Protein AF-I5BT59-F1 (afdb_monomer)

Mean predicted aligned error: 6.0 Å

pLDDT: mean 87.97, std 8.53, range [54.75, 97.06]

Foldseek 3Di:
DDKDKDWDADADPPRDDPPCVRIWIKIWDKDKDQPDPVQQWIWMWIWMDTVPDDIDIDIDIDRDD

Organism: NCBI:txid1189621

Secondary structure (DSSP, 8-state):
-EEEEEEE----TT-----GGG-EEEEEEEEEEEEETTTTEEEEEEEEE-TTS--EEEEEEEE--

Structure (mmCIF, N/CA/C/O backbone):
data_AF-I5BT59-F1
#
_entry.id   AF-I5BT59-F1
#
loop_
_atom_site.group_PDB
_atom_site.id
_atom_site.type_symbol
_atom_site.label_atom_id
_atom_site.label_alt_id
_atom_site.label_comp_id
_atom_site.label_asym_id
_atom_site.label_entity_id
_atom_site.label_seq_id
_atom_site.pdbx_PDB_in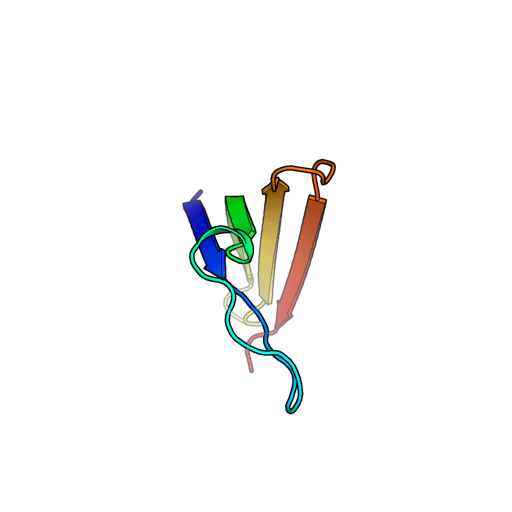s_code
_atom_site.Cartn_x
_atom_site.Cartn_y
_atom_site.Cartn_z
_atom_site.occupancy
_atom_site.B_iso_or_equiv
_atom_site.auth_seq_id
_atom_site.auth_comp_id
_atom_site.auth_asym_id
_atom_site.auth_atom_id
_atom_site.pdbx_PDB_model_num
ATOM 1 N N . MET A 1 1 ? -14.793 3.558 5.817 1.00 79.62 1 MET A N 1
ATOM 2 C CA . MET A 1 1 ? -14.442 3.152 4.440 1.00 79.62 1 MET A CA 1
ATOM 3 C C . MET A 1 1 ? -13.595 4.250 3.828 1.00 79.62 1 MET A C 1
ATOM 5 O O . MET A 1 1 ? -13.868 5.412 4.101 1.00 79.62 1 MET A O 1
ATOM 9 N N . VAL A 1 2 ? -12.560 3.898 3.075 1.00 92.62 2 VAL A N 1
ATOM 10 C CA . VAL A 1 2 ? -11.672 4.855 2.405 1.00 92.62 2 VAL A CA 1
ATOM 11 C C . VAL A 1 2 ? -11.373 4.372 0.989 1.00 92.62 2 VAL A C 1
ATOM 13 O O . VAL A 1 2 ? -11.259 3.171 0.764 1.00 92.62 2 VAL A O 1
ATOM 16 N N . GLY A 1 3 ? -11.282 5.291 0.033 1.00 95.31 3 GLY A N 1
ATOM 17 C CA . GLY A 1 3 ? -10.728 5.021 -1.294 1.00 95.31 3 GLY A CA 1
ATOM 18 C C . GLY A 1 3 ? -9.277 5.484 -1.351 1.00 95.31 3 GLY A C 1
ATOM 19 O O . GLY A 1 3 ? -8.926 6.475 -0.710 1.00 95.31 3 GLY A O 1
ATOM 20 N N . PHE A 1 4 ? -8.437 4.775 -2.095 1.00 95.38 4 PHE A N 1
ATOM 21 C CA . PHE A 1 4 ? -7.057 5.180 -2.335 1.00 95.38 4 PHE A CA 1
ATOM 22 C C . PHE A 1 4 ? -6.655 4.917 -3.784 1.00 95.38 4 PHE A C 1
ATOM 24 O O . PHE A 1 4 ? -7.175 4.019 -4.444 1.00 95.38 4 PHE A O 1
ATOM 31 N N . ALA A 1 5 ? -5.713 5.714 -4.269 1.00 96.06 5 ALA A N 1
ATOM 32 C CA . ALA A 1 5 ? -5.068 5.531 -5.556 1.00 96.06 5 ALA A CA 1
ATOM 33 C C . ALA A 1 5 ? -3.604 5.959 -5.442 1.00 96.06 5 ALA A C 1
ATOM 35 O O . ALA A 1 5 ? -3.267 6.811 -4.617 1.00 96.06 5 ALA A O 1
ATOM 36 N N . GLY A 1 6 ? -2.741 5.347 -6.243 1.00 94.50 6 GLY A N 1
ATOM 37 C CA . GLY A 1 6 ? -1.306 5.572 -6.217 1.00 94.50 6 GLY A CA 1
ATOM 38 C C . GLY A 1 6 ? -0.696 5.443 -7.603 1.00 94.50 6 GLY A C 1
ATOM 39 O O . GLY A 1 6 ? -1.130 4.630 -8.417 1.00 94.50 6 GLY A O 1
ATOM 40 N N . LEU A 1 7 ? 0.320 6.261 -7.850 1.00 95.00 7 LEU A N 1
ATOM 41 C CA . LEU A 1 7 ? 1.166 6.226 -9.035 1.00 95.00 7 LEU A CA 1
ATOM 42 C C . LEU A 1 7 ? 2.610 6.077 -8.560 1.00 95.00 7 LEU A C 1
ATOM 44 O O . LEU A 1 7 ? 3.017 6.777 -7.633 1.00 95.00 7 LEU A O 1
ATOM 48 N N . GLY A 1 8 ? 3.382 5.184 -9.170 1.00 91.62 8 GLY A N 1
ATOM 49 C CA . GLY A 1 8 ? 4.769 4.970 -8.774 1.00 91.62 8 GLY A CA 1
ATOM 50 C C . GLY A 1 8 ? 5.588 4.232 -9.820 1.00 91.62 8 GLY A C 1
ATOM 51 O O . GLY A 1 8 ? 5.066 3.436 -10.594 1.00 91.62 8 GLY A O 1
ATOM 52 N N . ALA A 1 9 ? 6.888 4.493 -9.824 1.00 90.19 9 ALA A N 1
ATOM 53 C CA . ALA A 1 9 ? 7.869 3.780 -10.627 1.00 90.19 9 ALA A CA 1
ATOM 54 C C . ALA A 1 9 ? 9.122 3.555 -9.773 1.00 90.19 9 ALA A C 1
ATOM 56 O O . ALA A 1 9 ? 9.497 4.424 -8.984 1.00 90.19 9 ALA A O 1
ATOM 57 N N . VAL A 1 10 ? 9.740 2.382 -9.902 1.00 88.12 10 VAL A N 1
ATOM 58 C CA . VAL A 1 10 ? 10.958 2.010 -9.171 1.00 88.12 10 VAL A CA 1
ATOM 59 C C . VAL A 1 10 ? 12.074 1.840 -10.193 1.00 88.12 10 VAL A C 1
ATOM 61 O O . VAL A 1 10 ? 11.946 1.021 -11.099 1.00 88.12 10 VAL A O 1
ATOM 64 N N . TYR A 1 11 ? 13.159 2.599 -10.033 1.00 88.25 11 TYR A N 1
ATOM 65 C CA . TYR A 1 11 ? 14.337 2.541 -10.901 1.00 88.25 11 TYR A CA 1
ATOM 66 C C . TYR A 1 11 ? 15.519 1.950 -10.127 1.00 88.25 11 TYR A C 1
ATOM 68 O O . TYR A 1 11 ? 15.770 2.329 -8.982 1.00 88.25 11 TYR A O 1
ATOM 76 N N . GLY A 1 12 ? 16.226 1.001 -10.742 1.00 85.12 12 GLY A N 1
ATOM 77 C CA . GLY A 1 12 ? 17.517 0.509 -10.254 1.00 85.12 12 GLY A CA 1
ATOM 78 C C . GLY A 1 12 ? 18.669 1.443 -10.642 1.00 85.12 12 GLY A C 1
ATOM 79 O O . GLY A 1 12 ? 18.466 2.374 -11.416 1.00 85.12 12 GLY A O 1
ATOM 80 N N . GLN A 1 13 ? 19.883 1.176 -10.142 1.00 83.50 13 GLN A N 1
ATOM 81 C CA . GLN A 1 13 ? 21.068 2.013 -10.420 1.00 83.50 13 GLN A CA 1
ATOM 82 C C . GLN A 1 13 ? 21.371 2.161 -11.921 1.00 83.50 13 GLN A C 1
ATOM 84 O O . GLN A 1 13 ? 21.794 3.232 -12.343 1.00 83.50 13 GLN A O 1
ATOM 89 N N . ASP A 1 14 ? 21.082 1.129 -12.719 1.00 85.12 14 ASP A N 1
ATOM 90 C CA . ASP A 1 14 ? 21.347 1.113 -14.166 1.00 85.12 14 ASP A CA 1
ATOM 91 C C . ASP A 1 14 ? 20.095 1.384 -15.021 1.00 85.12 14 ASP A C 1
ATOM 93 O O . ASP A 1 14 ? 20.144 1.326 -16.251 1.00 85.12 14 ASP A O 1
ATOM 97 N N . ALA A 1 15 ? 18.943 1.651 -14.396 1.00 81.25 15 ALA A N 1
ATOM 98 C CA . ALA A 1 15 ? 17.696 1.879 -15.115 1.00 81.25 15 ALA A CA 1
ATOM 99 C C . ALA A 1 15 ? 17.579 3.355 -15.516 1.00 81.25 15 ALA A C 1
ATOM 101 O O . ALA A 1 15 ? 17.364 4.228 -14.674 1.00 81.25 15 ALA A O 1
ATOM 102 N N . ALA A 1 16 ? 17.687 3.638 -16.814 1.00 79.00 16 ALA A N 1
ATOM 103 C CA . ALA A 1 16 ? 17.388 4.960 -17.346 1.00 79.00 16 ALA A CA 1
ATOM 104 C C . ALA A 1 16 ? 15.875 5.220 -17.298 1.00 79.00 16 ALA A C 1
ATOM 106 O O . ALA A 1 16 ? 15.075 4.362 -17.672 1.00 79.00 16 ALA A O 1
ATOM 107 N N . TRP A 1 17 ? 15.484 6.415 -16.859 1.00 79.88 17 TRP A N 1
ATOM 108 C CA . TRP A 1 17 ? 14.087 6.837 -16.883 1.00 79.88 17 TRP A CA 1
ATOM 109 C C . TRP A 1 17 ? 13.576 6.918 -18.328 1.00 79.88 17 TRP A C 1
ATOM 111 O O . TRP A 1 17 ? 14.128 7.686 -19.116 1.00 79.88 17 TRP A O 1
ATOM 121 N N . SER A 1 18 ? 12.527 6.162 -18.679 1.00 80.06 18 SER A N 1
ATOM 122 C CA . SER A 1 18 ? 11.972 6.160 -20.045 1.0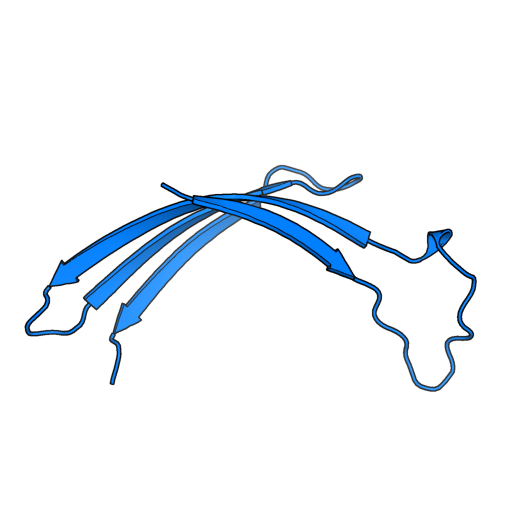0 80.06 18 SER A CA 1
ATOM 123 C C . SER A 1 18 ? 10.719 7.032 -20.216 1.00 80.06 18 SER A C 1
ATOM 125 O O . SER A 1 18 ? 10.177 7.142 -21.315 1.00 80.06 18 SER A O 1
ATOM 127 N N . GLY A 1 19 ? 10.282 7.717 -19.154 1.00 81.62 19 GLY A N 1
ATOM 128 C CA . GLY A 1 19 ? 9.142 8.633 -19.178 1.00 81.62 19 GLY A CA 1
ATOM 129 C C . GLY A 1 19 ? 7.934 8.118 -18.396 1.00 81.62 19 GLY A C 1
ATOM 130 O O . GLY A 1 19 ? 8.064 7.441 -17.378 1.00 81.62 19 GLY A O 1
ATOM 131 N N . LEU A 1 20 ? 6.732 8.491 -18.847 1.00 83.50 20 LEU A N 1
ATOM 132 C CA . LEU A 1 20 ? 5.465 8.129 -18.192 1.00 83.50 20 LEU A CA 1
ATOM 133 C C . LEU A 1 20 ? 5.040 6.672 -18.436 1.00 83.50 20 LEU A C 1
ATOM 135 O O . LEU A 1 20 ? 4.154 6.186 -17.741 1.00 83.50 20 LEU A O 1
ATOM 139 N N . SER A 1 21 ? 5.662 5.974 -19.390 1.00 83.31 21 SER A N 1
ATOM 140 C CA . SER A 1 21 ? 5.410 4.554 -19.683 1.00 83.31 21 SER A CA 1
ATOM 141 C C . SER A 1 21 ? 5.767 3.625 -18.524 1.00 83.31 21 SER A C 1
ATOM 143 O O . SER A 1 21 ? 5.137 2.584 -18.364 1.00 83.31 21 SER A O 1
ATOM 145 N N . ASP A 1 22 ? 6.737 4.016 -17.698 1.00 86.62 22 ASP A N 1
ATOM 146 C CA . ASP A 1 22 ? 7.194 3.231 -16.546 1.00 86.62 22 ASP A CA 1
ATOM 147 C C . ASP A 1 22 ? 6.320 3.444 -15.300 1.00 86.62 22 ASP A C 1
ATOM 149 O O . ASP A 1 22 ? 6.492 2.775 -14.276 1.00 86.62 22 ASP A O 1
ATOM 153 N N . LEU A 1 23 ? 5.387 4.398 -15.359 1.00 89.50 23 LEU A N 1
ATOM 154 C CA . LEU A 1 23 ? 4.539 4.763 -14.237 1.00 89.50 23 LEU A CA 1
ATOM 155 C C . LEU A 1 23 ? 3.462 3.694 -14.026 1.00 89.50 23 LEU A C 1
ATOM 157 O O . LEU A 1 23 ? 2.552 3.523 -14.836 1.00 89.50 23 LEU A O 1
ATOM 161 N N . ARG A 1 24 ? 3.527 2.994 -12.896 1.00 91.25 24 ARG A N 1
ATOM 162 C CA . ARG A 1 24 ? 2.504 2.029 -12.492 1.00 91.25 24 ARG A CA 1
ATOM 163 C C . ARG A 1 24 ? 1.411 2.747 -11.717 1.00 91.25 24 ARG A C 1
ATOM 165 O O . ARG A 1 24 ? 1.693 3.453 -10.750 1.00 91.25 24 ARG A O 1
ATOM 172 N N . PHE A 1 25 ? 0.165 2.539 -12.126 1.00 94.00 25 PHE A N 1
ATOM 173 C CA . PHE A 1 25 ? -1.021 3.016 -11.422 1.00 94.00 25 PHE A CA 1
ATOM 174 C C . PHE A 1 25 ? -1.695 1.877 -10.667 1.00 94.00 25 PHE A C 1
ATOM 176 O O . PHE A 1 25 ? -1.811 0.772 -11.189 1.00 94.00 25 PHE A O 1
ATOM 183 N N . ALA A 1 26 ? -2.193 2.162 -9.471 1.00 95.56 26 ALA A N 1
ATOM 184 C CA . ALA A 1 26 ? -3.040 1.258 -8.711 1.00 95.56 26 ALA A CA 1
ATOM 185 C C . ALA A 1 26 ? -4.135 2.044 -7.989 1.00 95.56 26 ALA A C 1
ATOM 187 O O . ALA A 1 26 ? -3.934 3.189 -7.582 1.00 95.56 26 ALA A O 1
ATOM 188 N N . TYR A 1 27 ? -5.285 1.416 -7.784 1.00 96.06 27 TYR A N 1
ATOM 189 C CA . TYR A 1 27 ? -6.379 1.978 -7.002 1.00 96.06 27 TYR A CA 1
ATOM 190 C C . TYR A 1 27 ? -7.066 0.900 -6.177 1.00 96.06 27 TYR A C 1
ATOM 192 O O . TYR A 1 27 ? -6.960 -0.290 -6.463 1.00 96.06 27 TYR A O 1
ATOM 200 N N . GLY A 1 28 ? -7.769 1.314 -5.133 1.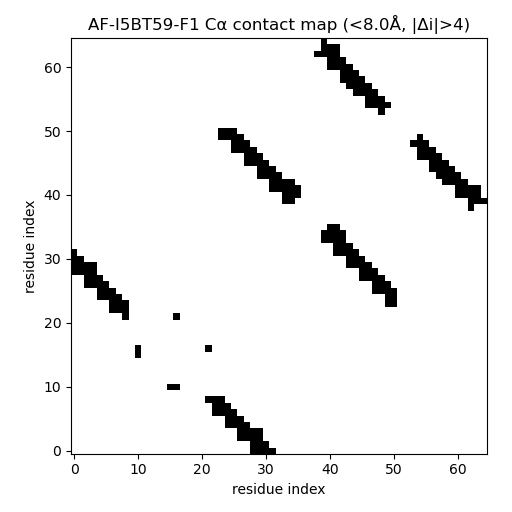00 96.12 28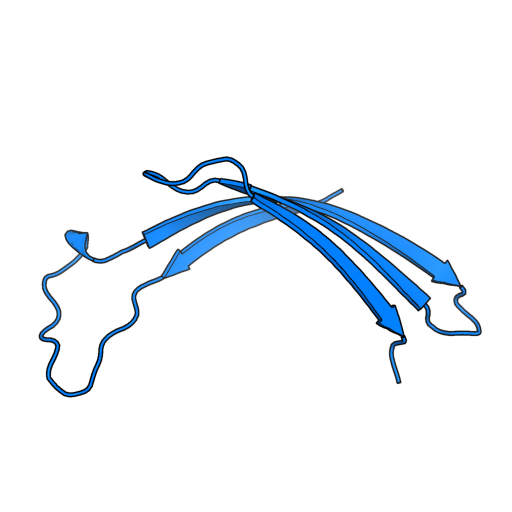 GLY A N 1
ATOM 201 C CA . GLY A 1 28 ? -8.421 0.383 -4.235 1.00 96.12 28 GLY A CA 1
ATOM 202 C C . GLY A 1 28 ? -9.313 1.049 -3.208 1.00 96.12 28 GLY A C 1
ATOM 203 O O . GLY A 1 28 ? -9.449 2.274 -3.133 1.00 96.12 28 GLY A O 1
ATOM 204 N N . THR A 1 29 ? -9.939 0.211 -2.396 1.00 97.06 29 THR A N 1
ATOM 205 C CA . THR A 1 29 ? -10.734 0.644 -1.255 1.00 97.06 29 THR A CA 1
ATOM 206 C C . THR A 1 29 ? -10.398 -0.178 -0.026 1.00 97.06 29 THR A C 1
ATOM 208 O O . THR A 1 29 ? -9.939 -1.313 -0.123 1.00 97.06 29 THR A O 1
ATOM 211 N N . GLY A 1 30 ? -10.608 0.435 1.133 1.00 95.06 30 GLY A N 1
ATOM 212 C CA . GLY A 1 30 ? -10.227 -0.095 2.422 1.00 9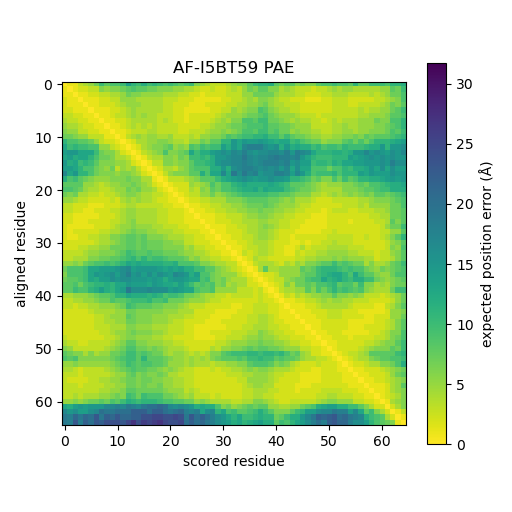5.06 30 GLY A CA 1
ATOM 213 C C . GLY A 1 30 ? -11.291 0.089 3.488 1.00 95.06 30 GLY A C 1
ATOM 214 O O . GLY A 1 30 ? -11.921 1.150 3.619 1.00 95.06 30 GLY A O 1
ATOM 215 N N . LEU A 1 31 ? -11.440 -0.932 4.318 1.00 94.12 31 LEU A N 1
ATOM 216 C CA . LEU A 1 31 ? -12.142 -0.877 5.587 1.00 94.12 31 LEU A CA 1
ATOM 217 C C . LEU A 1 31 ? -11.120 -0.924 6.718 1.00 94.12 31 LEU A C 1
ATOM 219 O O . LEU A 1 31 ? -10.187 -1.723 6.715 1.00 94.12 31 LEU A O 1
ATOM 223 N N . ARG A 1 32 ? -11.296 -0.038 7.698 1.00 91.62 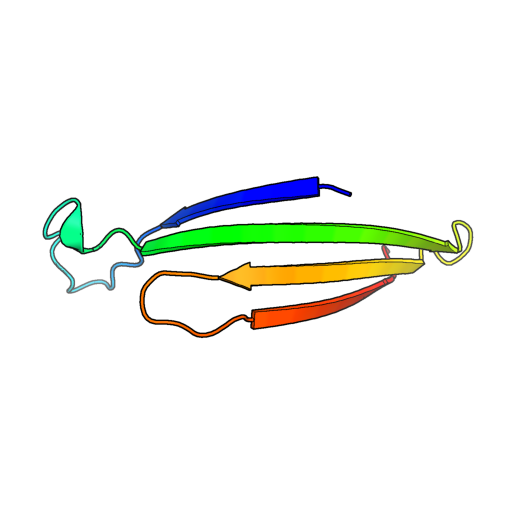32 ARG A N 1
ATOM 224 C CA . ARG A 1 32 ? -10.413 0.081 8.858 1.00 91.62 32 ARG A CA 1
ATOM 225 C C . ARG A 1 32 ? -11.274 0.020 10.103 1.00 91.62 32 ARG A C 1
ATOM 227 O O . ARG A 1 32 ? -12.137 0.878 10.285 1.00 91.62 32 ARG A O 1
ATOM 234 N N . PHE A 1 33 ? -11.028 -0.978 10.935 1.00 89.44 33 PHE A N 1
ATOM 235 C CA . PHE A 1 33 ? -11.728 -1.187 12.191 1.00 89.44 33 PHE A CA 1
ATOM 236 C C . PHE A 1 33 ? -10.725 -1.162 13.335 1.00 89.44 33 PHE A C 1
ATOM 238 O O . PHE A 1 33 ? -9.622 -1.691 13.224 1.00 89.44 33 PHE A O 1
ATOM 245 N N . ARG A 1 34 ? -11.110 -0.557 14.454 1.00 88.69 34 ARG A N 1
ATOM 246 C CA . ARG A 1 34 ? -10.369 -0.679 15.707 1.00 88.69 34 ARG A CA 1
ATOM 247 C C . ARG A 1 34 ? -11.102 -1.703 16.559 1.00 88.69 34 ARG A C 1
ATOM 249 O O . ARG A 1 34 ? -12.209 -1.425 17.003 1.00 88.69 34 ARG A O 1
ATOM 256 N N . LEU A 1 35 ? -10.511 -2.883 16.721 1.00 85.25 35 LEU A N 1
ATOM 257 C CA . LEU A 1 35 ? -11.134 -3.994 17.443 1.00 85.25 35 LEU A CA 1
ATOM 258 C C . LEU A 1 35 ? -11.073 -3.775 18.955 1.00 85.25 35 LEU A C 1
ATOM 260 O O . LEU A 1 35 ? -12.040 -4.041 19.656 1.00 85.25 35 LEU A O 1
ATOM 264 N N . SER A 1 36 ? -9.957 -3.236 19.446 1.00 80.25 36 SER A N 1
ATOM 265 C CA . SER A 1 36 ? -9.782 -2.921 20.859 1.00 80.25 36 SER A CA 1
ATOM 266 C C . SER A 1 36 ? -8.926 -1.679 21.007 1.00 80.25 36 SER A C 1
ATOM 268 O O . SER A 1 36 ? -7.813 -1.601 20.493 1.00 80.25 36 SER A O 1
ATOM 270 N N . GLN A 1 37 ? -9.452 -0.675 21.703 1.00 75.94 37 GLN A N 1
ATOM 271 C CA . GLN A 1 37 ? -8.692 0.533 22.009 1.00 75.94 37 GLN A CA 1
ATOM 272 C C . GLN A 1 37 ? -7.697 0.300 23.151 1.00 75.94 37 GLN A C 1
ATOM 274 O O . GLN A 1 37 ? -6.640 0.923 23.161 1.00 75.94 37 GLN A O 1
ATOM 279 N N . LYS A 1 38 ? -8.015 -0.620 24.073 1.00 82.25 38 LYS A N 1
ATOM 280 C CA . LYS A 1 38 ? -7.158 -0.977 25.209 1.00 82.25 38 LYS A CA 1
ATOM 281 C C . LYS A 1 38 ? -5.926 -1.752 24.752 1.00 82.25 38 LYS A C 1
ATOM 283 O O . LYS A 1 38 ? -4.823 -1.418 25.161 1.00 82.25 38 LYS A O 1
ATOM 288 N N . GLU A 1 39 ? -6.120 -2.729 23.870 1.00 81.12 39 GLU A N 1
ATOM 289 C CA . GLU A 1 39 ? -5.028 -3.508 23.266 1.00 81.12 39 GLU A CA 1
ATOM 290 C C . GLU A 1 39 ? -4.496 -2.857 21.982 1.00 81.12 39 GLU A C 1
ATOM 292 O O . GLU A 1 39 ? -3.696 -3.448 21.271 1.00 81.12 39 GLU A O 1
ATOM 297 N N . LYS A 1 40 ? -4.974 -1.649 21.640 1.00 83.56 40 LYS A N 1
ATOM 298 C CA . LYS A 1 40 ? -4.594 -0.904 20.429 1.00 83.56 40 LYS A CA 1
ATOM 299 C C . LYS A 1 40 ? -4.624 -1.759 19.145 1.00 83.56 40 LYS A C 1
ATOM 301 O O . LYS A 1 40 ? -3.860 -1.519 18.206 1.00 83.56 40 LYS A O 1
ATOM 306 N N . LEU A 1 41 ? -5.541 -2.724 19.080 1.00 85.38 41 LEU A N 1
ATOM 307 C CA . LEU A 1 41 ? -5.680 -3.661 17.973 1.00 85.38 41 LEU A CA 1
ATOM 308 C C . LEU A 1 41 ? -6.482 -3.021 16.840 1.00 85.38 41 LEU A C 1
ATOM 310 O O . LEU A 1 41 ? -7.652 -2.654 17.004 1.00 85.38 41 LEU A O 1
ATOM 314 N N . ASN A 1 42 ? -5.860 -2.915 15.669 1.00 89.50 42 ASN A N 1
ATOM 315 C CA . ASN A 1 42 ? -6.477 -2.385 14.462 1.00 89.50 42 ASN A CA 1
ATOM 316 C C . ASN A 1 42 ? -6.493 -3.455 13.365 1.00 89.50 42 ASN A C 1
ATOM 318 O O . ASN A 1 42 ? -5.492 -4.119 13.102 1.00 89.50 42 ASN A O 1
ATOM 322 N N . LEU A 1 43 ? -7.639 -3.571 12.705 1.00 90.81 43 LEU A N 1
ATOM 323 C CA . LEU A 1 43 ? -7.884 -4.443 11.570 1.00 90.81 43 LEU A CA 1
ATOM 324 C C . LEU A 1 43 ? -8.030 -3.599 10.304 1.00 90.81 43 LEU A C 1
ATOM 326 O O . LEU A 1 43 ? -8.765 -2.605 10.294 1.00 90.81 43 LEU A O 1
ATOM 330 N N . ARG A 1 44 ? -7.357 -4.003 9.229 1.00 94.12 44 ARG A N 1
ATOM 331 C CA . ARG A 1 44 ? -7.523 -3.416 7.896 1.00 94.12 44 ARG A CA 1
ATOM 332 C C . ARG A 1 44 ? -7.832 -4.498 6.878 1.00 94.12 44 ARG A C 1
ATOM 334 O O . ARG A 1 44 ? -7.186 -5.541 6.877 1.00 94.12 44 ARG A O 1
ATOM 341 N N . LEU A 1 45 ? -8.825 -4.222 6.048 1.00 94.25 45 LEU A N 1
ATOM 342 C CA 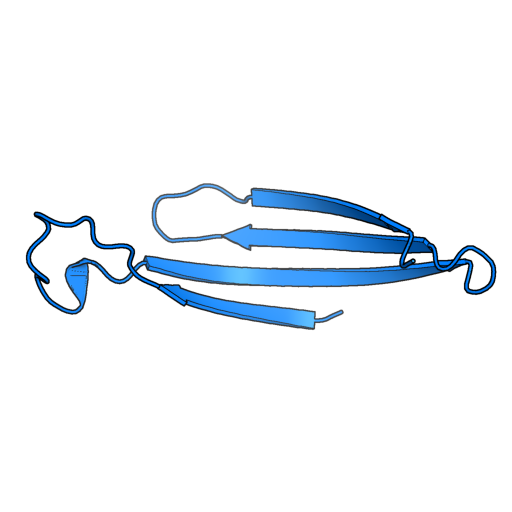. LEU A 1 45 ? -9.253 -5.043 4.925 1.00 94.25 45 LEU A CA 1
ATOM 343 C C . LEU A 1 45 ? -9.234 -4.144 3.697 1.00 94.25 45 LEU A C 1
ATOM 345 O O . LEU A 1 45 ? -10.081 -3.259 3.591 1.00 94.25 45 LEU A O 1
ATOM 349 N N . ASP A 1 46 ? -8.280 -4.355 2.800 1.00 95.88 46 ASP A N 1
ATOM 350 C CA . ASP A 1 46 ? -8.131 -3.554 1.590 1.00 95.88 46 ASP A CA 1
ATOM 351 C C . ASP A 1 46 ? -8.263 -4.447 0.348 1.00 95.88 46 ASP A C 1
ATOM 353 O O . ASP A 1 46 ? -7.791 -5.584 0.325 1.00 95.88 46 ASP A O 1
ATOM 357 N N . VAL A 1 47 ? -8.907 -3.931 -0.697 1.00 95.94 47 VAL A N 1
ATOM 358 C CA . VAL A 1 47 ? -8.941 -4.539 -2.031 1.00 95.94 47 VAL A CA 1
ATOM 359 C C . VAL A 1 47 ? -8.393 -3.536 -3.035 1.00 95.94 47 VAL A C 1
ATOM 361 O O . VAL A 1 47 ? -8.806 -2.375 -3.040 1.00 95.94 47 VAL A O 1
ATOM 364 N N . ALA A 1 48 ? -7.450 -3.969 -3.866 1.00 96.25 48 ALA A N 1
ATOM 365 C CA . ALA A 1 48 ? -6.781 -3.121 -4.843 1.00 96.25 48 ALA A CA 1
ATOM 366 C C . ALA A 1 48 ? -6.705 -3.784 -6.220 1.00 96.25 48 ALA A C 1
ATOM 368 O O . ALA A 1 48 ? -6.760 -5.006 -6.347 1.00 96.25 48 ALA A O 1
ATOM 369 N N . HIS A 1 49 ? -6.562 -2.960 -7.249 1.00 96.31 49 HIS A N 1
ATOM 370 C CA . HIS A 1 49 ? -6.369 -3.376 -8.626 1.00 96.31 49 HIS A CA 1
ATOM 371 C C . HIS A 1 49 ? -5.399 -2.423 -9.332 1.00 96.31 49 HIS A C 1
ATOM 373 O O . HIS A 1 49 ? -5.368 -1.219 -9.056 1.00 96.31 49 HIS A O 1
ATOM 379 N N . ALA A 1 50 ? -4.615 -2.974 -10.252 1.00 94.19 50 ALA A N 1
ATOM 380 C CA . ALA A 1 50 ? -3.700 -2.250 -11.119 1.00 94.19 50 ALA A CA 1
ATOM 381 C C . ALA A 1 50 ? -3.810 -2.813 -12.545 1.00 94.19 50 ALA A C 1
ATOM 383 O O . ALA A 1 50 ? -4.071 -4.010 -12.701 1.00 94.19 50 ALA A O 1
ATOM 384 N N . PRO A 1 51 ? -3.603 -1.994 -13.593 1.00 91.31 51 PRO A N 1
ATOM 385 C CA . PRO A 1 51 ? -3.604 -2.486 -14.964 1.00 91.31 51 PRO A CA 1
ATOM 386 C C . PRO A 1 51 ? -2.587 -3.619 -15.151 1.00 91.31 51 PRO A C 1
ATOM 388 O O . PRO A 1 51 ? -1.406 -3.455 -14.849 1.00 91.31 51 PRO A O 1
ATOM 391 N N . GLY A 1 52 ? -3.051 -4.759 -15.663 1.00 88.00 52 GLY A N 1
ATOM 392 C CA . GLY A 1 52 ? -2.227 -5.955 -15.873 1.00 88.00 52 GLY A CA 1
ATOM 393 C C . GLY A 1 52 ? -2.206 -6.944 -14.702 1.00 88.00 52 GLY A C 1
ATOM 394 O O . GLY A 1 52 ? -1.754 -8.068 -14.899 1.00 88.00 52 GLY A O 1
ATOM 395 N N . ASP A 1 53 ? -2.756 -6.580 -13.541 1.00 87.69 53 ASP A N 1
ATOM 396 C CA . ASP A 1 53 ? -2.858 -7.451 -12.367 1.00 87.69 53 ASP A CA 1
ATOM 397 C C . ASP A 1 53 ? -4.320 -7.841 -12.076 1.00 87.69 53 ASP A C 1
ATOM 399 O O . ASP A 1 53 ? -5.268 -7.162 -12.470 1.00 87.69 53 ASP A O 1
ATOM 403 N N . GLY A 1 54 ? -4.528 -8.946 -11.355 1.00 92.25 54 GLY A N 1
ATOM 404 C CA . GLY A 1 54 ? -5.841 -9.299 -10.805 1.00 92.25 54 GLY A CA 1
ATOM 405 C C . GLY A 1 54 ? -6.261 -8.391 -9.640 1.00 92.25 54 GLY A C 1
ATOM 406 O O . GLY A 1 54 ? -5.551 -7.462 -9.255 1.00 92.25 54 GLY A O 1
ATOM 407 N N . PHE A 1 55 ? -7.422 -8.670 -9.043 1.00 93.62 55 PHE A N 1
ATOM 408 C CA . PHE A 1 55 ? -7.766 -8.071 -7.751 1.00 93.62 55 PHE A CA 1
ATOM 409 C C . PHE A 1 55 ? -6.867 -8.637 -6.655 1.00 93.62 55 PHE A C 1
ATOM 411 O O . PHE A 1 55 ? -6.746 -9.853 -6.513 1.00 93.62 55 PHE A O 1
ATOM 418 N N . GLN A 1 56 ? -6.282 -7.744 -5.865 1.00 95.38 56 GLN A N 1
ATOM 419 C CA . GLN A 1 56 ? -5.442 -8.079 -4.727 1.00 95.38 56 GLN A CA 1
ATOM 420 C C . GLN A 1 56 ? -6.180 -7.777 -3.430 1.00 95.38 56 GLN A C 1
ATOM 422 O O . GLN A 1 56 ? -6.743 -6.694 -3.267 1.00 95.38 56 GLN A O 1
ATOM 427 N N . PHE A 1 57 ? -6.162 -8.735 -2.507 1.00 95.06 57 PHE A N 1
ATOM 428 C CA . PHE A 1 57 ? -6.822 -8.635 -1.209 1.00 95.06 57 PHE A CA 1
ATOM 429 C C . PHE A 1 57 ? -5.774 -8.588 -0.104 1.00 95.06 57 PHE A C 1
ATOM 431 O O . PHE A 1 57 ? -4.918 -9.466 -0.010 1.00 95.06 57 PHE A O 1
ATOM 438 N N . TYR A 1 58 ? -5.868 -7.578 0.753 1.00 92.25 58 TYR A N 1
ATOM 439 C CA . TYR A 1 58 ? -4.959 -7.366 1.868 1.00 92.25 58 TYR A CA 1
ATOM 440 C C . TYR A 1 58 ? -5.734 -7.408 3.178 1.00 92.25 58 TYR A C 1
ATOM 442 O O . TYR A 1 58 ? -6.726 -6.702 3.363 1.00 92.25 58 TYR A O 1
ATOM 450 N N . LEU A 1 59 ? -5.248 -8.227 4.105 1.00 92.62 59 LEU A N 1
ATOM 451 C CA . LEU A 1 59 ? -5.734 -8.302 5.474 1.00 92.62 59 LEU A CA 1
ATOM 452 C C . LEU A 1 59 ? -4.572 -7.978 6.404 1.00 92.62 59 LEU A C 1
ATOM 454 O O . LEU A 1 59 ? -3.537 -8.637 6.365 1.00 92.62 59 LEU A O 1
ATOM 458 N N . THR A 1 60 ? -4.721 -6.948 7.228 1.00 90.44 60 THR A N 1
ATOM 459 C CA . THR A 1 60 ? -3.686 -6.537 8.179 1.00 90.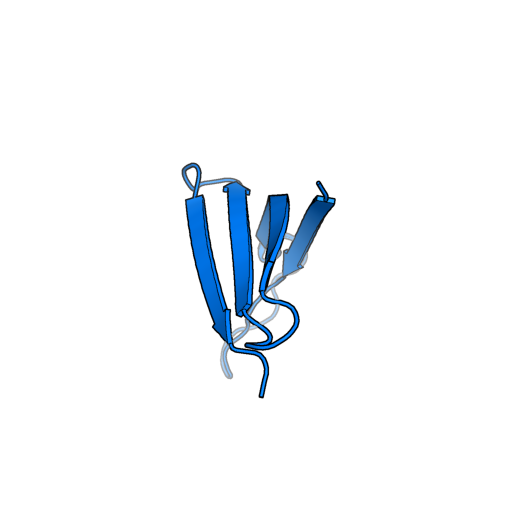44 60 THR A CA 1
ATOM 460 C C . THR A 1 60 ? -4.252 -6.496 9.585 1.00 90.44 60 THR A C 1
ATOM 462 O O . THR A 1 60 ? -5.198 -5.758 9.860 1.00 90.44 60 THR A O 1
ATOM 465 N N . PHE A 1 61 ? -3.618 -7.248 10.480 1.00 88.94 61 PHE A N 1
ATOM 466 C CA . PHE A 1 61 ? -3.796 -7.142 11.922 1.00 88.94 61 PHE A CA 1
ATOM 467 C C . PHE A 1 61 ? -2.580 -6.413 12.485 1.00 88.94 61 PHE A C 1
ATOM 469 O O . PHE A 1 61 ? -1.454 -6.874 12.320 1.00 88.94 61 PHE A O 1
ATOM 476 N N . GLY A 1 62 ? -2.799 -5.255 13.102 1.00 78.69 62 GLY A N 1
ATOM 477 C CA . GLY A 1 62 ? -1.735 -4.468 13.717 1.00 78.69 62 GLY A CA 1
ATOM 478 C C . GLY A 1 62 ? -2.084 -4.115 15.153 1.00 78.69 62 GLY A C 1
ATOM 479 O O . GLY A 1 62 ? -3.049 -3.387 15.395 1.00 78.69 62 GLY A O 1
ATOM 480 N N . GLU A 1 63 ? -1.284 -4.607 16.092 1.00 60.12 63 GLU A N 1
ATOM 481 C CA . GLU A 1 63 ? -1.183 -4.055 17.440 1.00 60.12 63 GLU A CA 1
ATOM 482 C C . GLU A 1 63 ? -0.329 -2.785 17.336 1.00 60.12 63 GLU A C 1
ATOM 484 O O . GLU A 1 63 ? 0.822 -2.839 16.903 1.00 60.12 63 GLU A O 1
ATOM 489 N N . ALA A 1 64 ? -0.907 -1.613 17.603 1.00 62.06 64 ALA A N 1
ATOM 490 C CA . ALA A 1 64 ? -0.116 -0.384 17.622 1.00 62.06 64 ALA A CA 1
ATOM 491 C C . ALA A 1 64 ? 0.621 -0.309 18.967 1.00 62.06 64 ALA A C 1
ATOM 493 O O . ALA A 1 64 ? -0.036 -0.264 20.000 1.00 62.06 64 ALA A O 1
ATOM 494 N N . PHE A 1 65 ? 1.952 -0.309 18.959 1.00 54.75 65 PHE A N 1
ATOM 495 C CA . PHE A 1 65 ? 2.789 -0.154 20.159 1.00 54.75 65 PHE A CA 1
ATOM 496 C C . PHE A 1 65 ? 2.636 1.249 20.772 1.00 54.75 65 PHE A C 1
ATOM 498 O O . PHE A 1 65 ? 2.546 2.243 20.017 1.00 54.75 65 PHE A O 1
#

Solvent-accessible surface area (backbone atoms only — not comparable to full-atom values): 3982 Å² total; per-residue (Å²): 118,48,78,50,72,50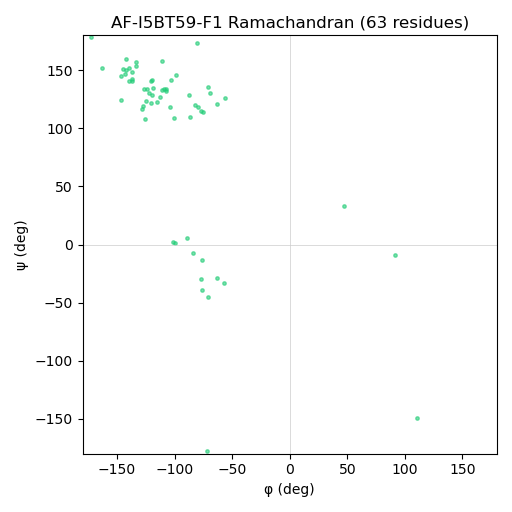,76,50,68,89,74,58,99,86,52,75,86,85,62,76,84,62,52,43,53,37,38,34,41,34,41,75,47,74,80,32,82,89,68,34,29,33,41,37,46,35,41,34,41,31,89,96,56,67,82,44,80,45,78,45,81,43,70,59,130

Radius of gyration: 16.32 Å; Cα contacts (8 Å, |Δi|>4): 115; chains: 1; bounding box: 36×18×45 Å

Sequence (65 aa):
MVGFAGLGAVYGQDAAWSGLSDLRFAYGTGLRFRLSQKEKLNLRLDVAHAPGDGFQFYLTFGEAF